Protein AF-A0A7S2R2W5-F1 (afdb_monomer_lite)

Secondary structure (DSSP, 8-state):
----------------TT-------------TTSSS--EEEEEES-HHHHHHHHHTTSSSS-THHHHHHHHHHHHHH-TT-----EEEEEEEESSSHHHHHHHHHHHHHHHHHHHHPPP-TTS-HHHHHHHHHHHHHHHHHHHHHHHHHGGG-----EEEEE-

InterPro domains:
  IPR001932 PPM-type phosphatase-like domain [PF00481] (62-161)
  IPR001932 PPM-type phosphatase-like domain [PS51746] (24-163)
  IPR036457 PPM-type phosphatase-like domain superfamily [G3DSA:3.60.40.10] (6-163)
  IPR036457 PPM-type phosphatase-like domain superfamily [SSF81606] (18-163)

pLDDT: mean 83.22, std 18.51, range [30.62, 98.44]

Sequence (163 aa):
TECAPLSSKGDNGNFNPGKKLFWEVGAISECGIRDSNEDSFLILNDLISVLLSCGENIDGNSSESHSKIVKEKINLLFPDVNTFGLFAIFDGHLGNQAARFAAEKLPYFITKALCSFDLDPLLSVGKMMEKIISNALIDLDKSFCRICVEDGRDWECGATVLV

Structure (mmCIF, N/CA/C/O backbone):
data_AF-A0A7S2R2W5-F1
#
_entry.id   AF-A0A7S2R2W5-F1
#
loop_
_atom_site.group_PDB
_atom_site.id
_atom_site.type_symbol
_atom_site.label_atom_id
_atom_site.label_alt_id
_atom_site.label_comp_id
_atom_site.label_asym_id
_atom_site.label_entity_id
_atom_site.label_seq_id
_atom_site.pdbx_PDB_ins_code
_atom_site.Cartn_x
_atom_site.Cartn_y
_atom_site.Cartn_z
_atom_site.occupancy
_atom_site.B_iso_or_equiv
_atom_site.auth_seq_id
_atom_site.auth_comp_id
_atom_site.auth_asym_id
_atom_site.auth_atom_id
_atom_site.pdbx_PDB_model_num
ATOM 1 N N . THR A 1 1 ? 0.357 -29.268 -16.496 1.00 36.44 1 THR A N 1
ATOM 2 C CA . THR A 1 1 ? 0.102 -30.264 -15.433 1.00 36.44 1 THR A CA 1
ATOM 3 C C . THR A 1 1 ? -1.255 -29.944 -14.845 1.00 36.44 1 THR A C 1
ATOM 5 O O . THR A 1 1 ? -1.511 -28.782 -14.575 1.00 36.44 1 THR A O 1
ATOM 8 N N . GLU A 1 2 ? -2.150 -30.928 -14.830 1.00 30.62 2 GLU A N 1
ATOM 9 C CA . GLU A 1 2 ? -3.611 -30.796 -14.711 1.00 30.62 2 GLU A CA 1
ATOM 10 C C . GLU A 1 2 ? -4.103 -30.146 -13.404 1.00 30.62 2 GLU A C 1
ATOM 12 O O . GLU A 1 2 ? -3.687 -30.533 -12.314 1.00 30.62 2 GLU A O 1
ATOM 17 N N . CYS A 1 3 ? -5.061 -29.217 -13.514 1.00 32.25 3 CYS A N 1
ATOM 18 C CA . CYS A 1 3 ? -5.934 -28.823 -12.409 1.00 32.25 3 CYS A CA 1
ATOM 19 C C . CYS A 1 3 ? -7.123 -29.790 -12.352 1.00 32.25 3 CYS A C 1
ATOM 21 O O . CYS A 1 3 ? -7.948 -29.822 -13.265 1.00 32.25 3 CYS A O 1
ATOM 23 N N . ALA A 1 4 ? -7.221 -30.571 -11.278 1.00 32.75 4 ALA A N 1
ATOM 24 C CA . ALA A 1 4 ? -8.407 -31.371 -10.994 1.00 32.75 4 ALA A CA 1
ATOM 25 C C . ALA A 1 4 ? -9.562 -30.465 -10.512 1.00 32.75 4 ALA A C 1
ATOM 27 O O . ALA A 1 4 ? -9.323 -29.568 -9.699 1.00 32.75 4 ALA A O 1
ATOM 28 N N . PRO A 1 5 ? -10.816 -30.689 -10.946 1.00 38.06 5 PRO A N 1
ATOM 29 C CA . PRO A 1 5 ? -11.956 -29.961 -10.411 1.00 38.06 5 PRO A CA 1
ATOM 30 C C . PRO A 1 5 ? -12.337 -30.533 -9.040 1.00 38.06 5 PRO A C 1
ATOM 32 O O . PRO A 1 5 ? -12.654 -31.718 -8.904 1.00 38.06 5 PRO A O 1
ATOM 35 N N . LEU A 1 6 ? -12.336 -29.684 -8.011 1.00 39.16 6 LEU A N 1
ATOM 36 C CA . LEU A 1 6 ? -12.959 -30.003 -6.730 1.00 39.16 6 LEU A CA 1
ATOM 37 C C . LEU A 1 6 ? -14.480 -30.053 -6.924 1.00 39.16 6 LEU A C 1
ATOM 39 O O . LEU A 1 6 ? -15.140 -29.049 -7.169 1.00 39.16 6 LEU A O 1
ATOM 43 N N . SER A 1 7 ? -15.014 -31.270 -6.835 1.00 35.94 7 SER A N 1
ATOM 44 C CA . SER A 1 7 ? -16.438 -31.603 -6.828 1.00 35.94 7 SER A CA 1
ATOM 45 C C . SER A 1 7 ? -17.204 -30.774 -5.787 1.00 35.94 7 SER A C 1
ATOM 47 O O . SER A 1 7 ? -17.097 -31.033 -4.586 1.00 35.94 7 SER A O 1
ATOM 49 N N . SER A 1 8 ? -18.060 -29.859 -6.240 1.00 44.34 8 SER A N 1
ATOM 50 C CA . SER A 1 8 ? -19.074 -29.200 -5.416 1.00 44.34 8 SER A CA 1
ATOM 51 C C . SER A 1 8 ? -20.215 -30.176 -5.100 1.00 44.34 8 SER A C 1
ATOM 53 O O . SER A 1 8 ? -21.193 -30.308 -5.834 1.00 44.34 8 SER A O 1
ATOM 55 N N . LYS A 1 9 ? -20.111 -30.884 -3.971 1.00 38.72 9 LYS A N 1
ATOM 56 C CA . LYS A 1 9 ? -21.302 -31.467 -3.343 1.00 38.72 9 LYS A CA 1
ATOM 57 C C . LYS A 1 9 ? -22.052 -30.339 -2.646 1.00 38.72 9 LYS A C 1
ATOM 59 O O . LYS A 1 9 ? -21.509 -29.710 -1.745 1.00 38.72 9 LYS A O 1
ATOM 64 N N . GLY A 1 10 ? -23.274 -30.084 -3.113 1.00 44.69 10 GLY A N 1
ATOM 65 C CA . GLY A 1 10 ? -24.180 -29.087 -2.559 1.00 44.69 10 GLY A CA 1
ATOM 66 C C . GLY A 1 10 ? -24.382 -29.303 -1.066 1.00 44.69 10 GLY A C 1
ATOM 67 O O . GLY A 1 10 ? -24.940 -30.317 -0.647 1.00 44.69 10 GLY A O 1
ATOM 68 N N . ASP A 1 11 ? -23.911 -28.340 -0.285 1.00 40.66 11 ASP A N 1
ATOM 69 C CA . ASP A 1 11 ? -24.175 -28.263 1.138 1.00 40.66 11 ASP A CA 1
ATOM 70 C C . ASP A 1 11 ? -25.402 -27.362 1.310 1.00 40.66 11 ASP A C 1
ATOM 72 O O . ASP A 1 11 ? -25.341 -26.146 1.113 1.00 40.66 11 ASP A O 1
ATOM 76 N N . ASN A 1 12 ? -26.546 -27.975 1.619 1.00 49.12 12 ASN A N 1
ATOM 77 C CA . ASN A 1 12 ? -27.743 -27.274 2.084 1.00 49.12 12 ASN A CA 1
ATOM 78 C C . ASN A 1 12 ? -27.451 -26.741 3.498 1.00 49.12 12 ASN A C 1
ATOM 80 O O . ASN A 1 12 ? -27.881 -27.301 4.506 1.00 49.12 12 ASN A O 1
ATOM 84 N N . GLY A 1 13 ? -26.620 -25.702 3.562 1.00 40.81 13 GLY A N 1
ATOM 85 C CA . GLY A 1 13 ? -25.988 -25.212 4.775 1.00 40.81 13 GLY A CA 1
ATOM 86 C C . GLY A 1 13 ? -26.825 -24.159 5.485 1.00 40.81 13 GLY A C 1
ATOM 87 O O . GLY A 1 13 ? -26.814 -22.987 5.121 1.00 40.81 13 GLY A O 1
ATOM 88 N N . ASN A 1 14 ? -27.496 -24.603 6.544 1.00 41.12 14 ASN A N 1
ATOM 89 C CA . ASN A 1 14 ? -27.959 -23.812 7.683 1.00 41.12 14 ASN A CA 1
ATOM 90 C C . ASN A 1 14 ? -27.007 -22.625 7.962 1.00 41.12 14 ASN A C 1
ATOM 92 O O . ASN A 1 14 ? -25.813 -22.834 8.204 1.00 41.12 14 ASN A O 1
ATOM 96 N N . PHE A 1 15 ? -27.516 -21.390 7.914 1.00 46.47 15 PHE A N 1
ATOM 97 C CA . PHE A 1 15 ? -26.718 -20.182 8.136 1.00 46.47 15 PHE A CA 1
ATOM 98 C C . PHE A 1 15 ? -26.206 -20.187 9.580 1.00 46.47 15 PHE A C 1
ATOM 100 O O . PHE A 1 15 ? -26.963 -19.973 10.523 1.00 46.47 15 PHE A O 1
ATOM 107 N N . ASN A 1 16 ? -24.926 -20.514 9.757 1.00 47.38 16 ASN A N 1
ATOM 108 C CA . ASN A 1 16 ? -24.297 -20.625 11.063 1.00 47.38 16 ASN A CA 1
ATOM 109 C C . ASN A 1 16 ? -23.635 -19.268 11.376 1.00 47.38 16 ASN A C 1
ATOM 111 O O . ASN A 1 16 ? -22.609 -18.960 10.763 1.00 47.38 16 ASN A O 1
ATOM 115 N N . PRO A 1 17 ? -24.179 -18.444 12.294 1.00 49.16 17 PRO A N 1
ATOM 116 C CA . PRO A 1 17 ? -23.700 -17.079 12.557 1.00 49.16 17 PRO A CA 1
ATOM 117 C C . PRO A 1 17 ? -22.283 -17.008 13.162 1.00 49.16 17 PRO A C 1
ATOM 119 O O . PRO A 1 17 ? -21.789 -15.923 13.444 1.00 49.16 17 PRO A O 1
ATOM 122 N N . GLY A 1 18 ? -21.613 -18.152 13.354 1.00 50.22 18 GLY A N 1
ATOM 123 C CA . GLY A 1 18 ? -20.225 -18.255 13.810 1.00 50.22 18 GLY A CA 1
ATOM 124 C C . GLY A 1 18 ? -19.180 -18.477 12.708 1.00 50.22 18 GLY A C 1
ATOM 125 O O . GLY A 1 18 ? -18.002 -18.629 13.029 1.00 50.22 18 GLY A O 1
ATOM 126 N N . LYS A 1 19 ? -19.555 -18.533 11.419 1.00 53.44 19 LYS A N 1
ATOM 127 C CA . LYS A 1 19 ? -18.557 -18.611 10.340 1.00 53.44 19 LYS A CA 1
ATOM 128 C C . LYS A 1 19 ? -17.916 -17.235 10.142 1.00 53.44 19 LYS A C 1
ATOM 130 O O . LYS A 1 19 ? -18.544 -16.325 9.611 1.00 53.44 19 LYS A O 1
ATOM 135 N N . LYS A 1 20 ? -16.658 -17.102 10.580 1.00 59.47 20 LYS A N 1
ATOM 136 C CA . LYS A 1 20 ? -15.775 -15.974 10.243 1.00 59.47 20 LYS A CA 1
ATOM 137 C C . LYS A 1 20 ? -15.829 -15.770 8.722 1.00 59.47 20 LYS A C 1
ATOM 139 O O . LYS A 1 20 ? -15.706 -16.744 7.984 1.00 59.47 20 LYS A O 1
ATOM 144 N N . LEU A 1 21 ? -16.057 -14.542 8.262 1.00 62.53 21 LEU A N 1
ATOM 145 C CA . LEU A 1 21 ? -15.928 -14.217 6.842 1.00 62.53 21 LEU A CA 1
ATOM 146 C C . LEU A 1 21 ? -14.467 -14.451 6.448 1.00 62.53 21 LEU A C 1
ATOM 148 O O . LEU A 1 21 ? -13.563 -13.894 7.069 1.00 62.53 21 LEU A O 1
ATOM 152 N N . PHE A 1 22 ? -14.247 -15.311 5.458 1.00 70.88 22 PHE A N 1
ATOM 153 C CA . PHE A 1 22 ? -12.933 -15.556 4.879 1.00 70.88 22 PHE A CA 1
ATOM 154 C C . PHE A 1 22 ? -12.949 -15.046 3.444 1.00 70.88 22 PHE A C 1
ATOM 156 O O . PHE A 1 22 ? -13.872 -15.343 2.686 1.00 70.88 22 PHE A O 1
ATOM 163 N N . TRP A 1 23 ? -11.940 -14.255 3.092 1.00 80.25 23 TRP A N 1
ATOM 164 C CA . TRP A 1 23 ? -11.730 -13.813 1.722 1.00 80.25 23 TRP A CA 1
ATOM 165 C C . TRP A 1 23 ? -11.123 -14.968 0.926 1.00 80.25 23 TRP A C 1
ATOM 167 O O . TRP A 1 23 ? -10.043 -15.455 1.262 1.00 80.25 23 TRP A O 1
ATOM 177 N N . GLU A 1 24 ? -11.813 -15.407 -0.120 1.00 86.56 24 GLU A N 1
ATOM 178 C CA . GLU A 1 24 ? -11.254 -16.312 -1.121 1.00 86.56 24 GLU A CA 1
ATOM 179 C C . GLU A 1 24 ? -10.772 -15.465 -2.294 1.00 86.56 24 GLU A C 1
ATOM 181 O O . GLU A 1 24 ? -11.575 -14.917 -3.049 1.00 86.56 24 GLU A O 1
ATOM 186 N N . VAL A 1 25 ? -9.454 -15.302 -2.407 1.00 88.19 25 VAL A N 1
ATOM 187 C CA . VAL A 1 25 ? -8.840 -14.434 -3.417 1.00 88.19 25 VAL A CA 1
ATOM 188 C C . VAL A 1 25 ? -7.845 -15.226 -4.247 1.00 88.19 25 VAL A C 1
ATOM 190 O O . VAL A 1 25 ? -7.035 -15.984 -3.715 1.00 88.19 25 VAL A O 1
ATOM 193 N N . GLY A 1 26 ? -7.906 -15.027 -5.561 1.00 90.81 26 GLY A N 1
ATOM 194 C CA . GLY A 1 26 ? -6.902 -15.474 -6.516 1.00 90.81 26 GLY A CA 1
ATOM 195 C C . GLY A 1 26 ? -6.389 -14.283 -7.316 1.00 90.81 26 GLY A C 1
ATOM 196 O O . GLY A 1 26 ? -7.148 -13.358 -7.602 1.00 90.81 26 GLY A O 1
ATOM 197 N N . ALA A 1 27 ? -5.112 -14.312 -7.681 1.00 93.06 27 ALA A N 1
ATOM 198 C CA . ALA A 1 27 ? -4.521 -13.346 -8.596 1.00 93.06 27 ALA A CA 1
ATOM 199 C C . ALA A 1 27 ? -3.670 -14.051 -9.643 1.00 93.06 27 ALA A C 1
ATOM 201 O O . ALA A 1 27 ? -3.064 -15.093 -9.387 1.00 93.06 27 ALA A O 1
ATOM 202 N N . ILE A 1 28 ? -3.635 -13.442 -10.820 1.00 95.69 28 ILE A N 1
ATOM 203 C CA . ILE A 1 28 ? -2.794 -13.823 -11.941 1.00 95.69 28 ILE A CA 1
ATOM 204 C C . ILE A 1 28 ? -2.183 -12.543 -12.507 1.00 95.69 28 ILE A C 1
ATOM 206 O O . ILE A 1 28 ? -2.873 -11.538 -12.654 1.00 95.69 28 ILE A O 1
ATOM 210 N N . SER A 1 29 ? -0.884 -12.576 -12.780 1.00 95.81 29 SER A N 1
ATOM 211 C CA . SER A 1 29 ? -0.160 -11.498 -13.451 1.00 95.81 29 SER A CA 1
ATOM 212 C C . SER A 1 29 ? 0.748 -12.146 -14.483 1.00 95.81 29 SER A C 1
ATOM 214 O O . SER A 1 29 ? 1.560 -13.014 -14.153 1.00 95.81 29 SER A O 1
ATOM 216 N N . GLU A 1 30 ? 0.561 -11.763 -15.740 1.00 95.69 30 GLU A N 1
ATOM 217 C CA . GLU A 1 30 ? 1.286 -12.307 -16.879 1.00 95.69 30 GLU A CA 1
ATOM 218 C C . GLU A 1 30 ? 1.878 -11.167 -17.702 1.00 95.69 30 GLU A C 1
ATOM 220 O O . GLU A 1 30 ? 1.242 -10.143 -17.921 1.00 95.69 30 GLU A O 1
ATOM 225 N N . CYS A 1 31 ? 3.080 -11.394 -18.228 1.00 95.88 31 CYS A N 1
ATOM 226 C CA . CYS A 1 31 ? 3.781 -10.456 -19.106 1.00 95.88 31 CYS A CA 1
ATOM 227 C C . CYS A 1 31 ? 3.043 -10.212 -20.442 1.00 95.88 31 CYS A C 1
ATOM 229 O O . CYS A 1 31 ? 3.243 -9.199 -21.117 1.00 95.88 31 CYS A O 1
ATOM 231 N N . GLY A 1 32 ? 2.200 -11.163 -20.861 1.00 95.69 32 GLY A N 1
ATOM 232 C CA . GLY A 1 32 ? 1.505 -11.116 -22.143 1.00 95.69 32 GLY A CA 1
ATOM 233 C C . GLY A 1 32 ? 2.479 -11.008 -23.320 1.00 95.69 32 GLY A C 1
ATOM 234 O O . GLY A 1 32 ? 3.378 -11.831 -23.469 1.00 95.69 32 GLY A O 1
ATOM 235 N N . ILE A 1 33 ? 2.282 -9.991 -24.165 1.00 96.56 33 ILE A N 1
ATOM 236 C CA . ILE A 1 33 ? 3.100 -9.729 -25.365 1.00 96.56 33 ILE A CA 1
ATOM 237 C C . ILE A 1 33 ? 4.336 -8.850 -25.100 1.00 96.56 33 ILE A C 1
ATOM 239 O O . ILE A 1 33 ? 5.026 -8.490 -26.051 1.00 96.56 33 ILE A O 1
ATOM 243 N N . ARG A 1 34 ? 4.562 -8.415 -23.854 1.00 96.06 34 ARG A N 1
ATOM 244 C CA . ARG A 1 34 ? 5.688 -7.543 -23.487 1.00 96.06 34 ARG A CA 1
ATOM 245 C C . ARG A 1 34 ? 6.959 -8.359 -23.253 1.00 96.06 34 ARG A C 1
ATOM 247 O O . ARG A 1 34 ? 6.893 -9.562 -23.013 1.00 96.06 34 ARG A O 1
ATOM 254 N N . ASP A 1 35 ? 8.098 -7.674 -23.275 1.00 95.56 35 ASP A N 1
ATOM 255 C CA . ASP A 1 35 ? 9.409 -8.278 -23.001 1.00 95.56 35 ASP A CA 1
ATOM 256 C C . ASP A 1 35 ? 9.693 -8.432 -21.493 1.00 95.56 35 ASP A C 1
ATOM 258 O O . ASP A 1 35 ? 10.528 -9.245 -21.093 1.00 95.56 35 ASP A O 1
ATOM 262 N N . SER A 1 36 ? 8.994 -7.670 -20.645 1.00 95.88 36 SER A N 1
ATOM 263 C CA . SER A 1 36 ? 9.110 -7.685 -19.184 1.00 95.88 36 SER A CA 1
ATOM 264 C C . SER A 1 36 ? 7.746 -7.503 -18.516 1.00 95.88 36 SER A C 1
ATOM 266 O O . SER A 1 36 ? 6.897 -6.757 -19.004 1.00 95.88 36 SER A O 1
ATOM 268 N N . ASN A 1 37 ? 7.544 -8.185 -17.382 1.00 96.94 37 ASN A N 1
ATOM 269 C CA . ASN A 1 37 ? 6.390 -7.950 -16.520 1.00 96.94 37 ASN A CA 1
ATOM 270 C C . ASN A 1 37 ? 6.742 -6.852 -15.509 1.00 96.94 37 ASN A C 1
ATOM 272 O O . ASN A 1 37 ? 7.601 -7.056 -14.640 1.00 96.94 37 ASN A O 1
ATOM 276 N N . GLU A 1 38 ? 6.106 -5.693 -15.663 1.00 97.94 38 GLU A N 1
ATOM 277 C CA . GLU A 1 38 ? 6.285 -4.528 -14.791 1.00 97.94 38 GLU A CA 1
ATOM 278 C C . GLU A 1 38 ? 5.186 -4.404 -13.731 1.00 97.94 38 GLU A C 1
ATOM 280 O O . GLU A 1 38 ? 5.314 -3.598 -12.808 1.00 97.94 38 GLU A O 1
ATOM 285 N N . ASP A 1 39 ? 4.174 -5.271 -13.797 1.00 98.00 39 ASP A N 1
ATOM 286 C CA . ASP A 1 39 ? 3.087 -5.310 -12.833 1.00 98.00 39 ASP A CA 1
ATOM 287 C C . ASP A 1 39 ? 3.544 -5.907 -11.500 1.00 98.00 39 ASP A C 1
ATOM 289 O O . ASP A 1 39 ? 4.441 -6.752 -11.398 1.00 98.00 39 ASP A O 1
ATOM 293 N N . SER A 1 40 ? 2.880 -5.497 -10.430 1.00 98.12 40 SER A N 1
ATOM 294 C CA . SER A 1 40 ? 2.951 -6.150 -9.126 1.00 98.12 40 SER A CA 1
ATOM 295 C C . SER A 1 40 ? 1.585 -6.108 -8.456 1.00 98.12 40 SER A C 1
ATOM 297 O O . SER A 1 40 ? 0.711 -5.327 -8.822 1.00 98.12 40 SER A O 1
ATOM 299 N N . PHE A 1 41 ? 1.377 -6.958 -7.457 1.00 97.62 41 PHE A N 1
ATOM 300 C CA . PHE A 1 41 ? 0.141 -6.962 -6.685 1.00 97.62 41 PHE A CA 1
ATOM 301 C C . PHE A 1 41 ? 0.419 -7.266 -5.216 1.00 97.62 41 PHE A C 1
ATOM 303 O O . PHE A 1 41 ? 1.427 -7.881 -4.867 1.00 97.62 41 PHE A O 1
ATOM 310 N N . LEU A 1 42 ? -0.502 -6.844 -4.356 1.00 96.88 42 LEU A N 1
ATOM 311 C CA . LEU A 1 42 ? -0.508 -7.110 -2.925 1.00 96.88 42 LEU A CA 1
ATOM 312 C C . LEU A 1 42 ? -1.841 -7.756 -2.550 1.00 96.88 42 LEU A C 1
ATOM 314 O O . LEU A 1 42 ? -2.898 -7.244 -2.906 1.00 96.88 42 LEU A O 1
ATOM 318 N N . ILE A 1 43 ? -1.785 -8.866 -1.816 1.00 95.25 43 ILE A N 1
ATOM 319 C CA . ILE A 1 43 ? -2.953 -9.550 -1.251 1.00 95.25 43 ILE A CA 1
ATOM 320 C C . ILE A 1 43 ? -2.653 -9.827 0.215 1.00 95.25 43 ILE A C 1
ATOM 322 O O . ILE A 1 43 ? -1.807 -10.662 0.531 1.00 95.25 43 ILE A O 1
ATOM 326 N N . LEU A 1 44 ? -3.366 -9.152 1.110 1.00 92.25 44 LEU A N 1
ATOM 327 C CA . LEU A 1 44 ? -3.321 -9.398 2.545 1.00 92.25 44 LEU A CA 1
ATOM 328 C C . LEU A 1 44 ? -4.720 -9.757 3.026 1.00 92.25 44 LEU A C 1
ATOM 330 O O . LEU A 1 44 ? -5.607 -8.913 3.046 1.00 92.25 44 LEU A O 1
ATOM 334 N N . ASN A 1 45 ? -4.907 -11.002 3.457 1.00 89.19 45 ASN A N 1
ATOM 335 C CA . ASN A 1 45 ? -6.192 -11.470 3.989 1.00 89.19 45 ASN A CA 1
ATOM 336 C C . ASN A 1 45 ? -6.445 -11.011 5.434 1.00 89.19 45 ASN A C 1
ATOM 338 O O . ASN A 1 45 ? -7.581 -11.053 5.904 1.00 89.19 45 ASN A O 1
ATOM 342 N N . ASP A 1 46 ? -5.383 -10.604 6.134 1.00 89.06 46 ASP A N 1
ATOM 343 C CA . ASP A 1 46 ? -5.437 -10.081 7.495 1.00 89.06 46 ASP A CA 1
ATOM 344 C C . ASP A 1 46 ? -4.453 -8.917 7.657 1.00 89.06 46 ASP A C 1
ATOM 346 O O . ASP A 1 46 ? -3.341 -9.049 8.174 1.00 89.06 46 ASP A O 1
ATOM 350 N N . LEU A 1 47 ? -4.882 -7.752 7.176 1.00 87.81 47 LEU A N 1
ATOM 351 C CA . LEU A 1 47 ? -4.163 -6.496 7.310 1.00 87.81 47 LEU A CA 1
ATOM 352 C C . LEU A 1 47 ? -3.927 -6.153 8.786 1.00 87.81 47 LEU A C 1
ATOM 354 O O . LEU A 1 47 ? -2.857 -5.655 9.099 1.00 87.81 47 LEU A O 1
ATOM 358 N N . ILE A 1 48 ? -4.856 -6.447 9.706 1.00 87.56 48 ILE A N 1
ATOM 359 C CA . ILE A 1 48 ? -4.692 -6.095 11.130 1.00 87.56 48 ILE A CA 1
ATOM 360 C C . ILE A 1 48 ? -3.451 -6.779 11.702 1.00 87.56 48 ILE A C 1
ATOM 362 O O . ILE A 1 48 ? -2.600 -6.108 12.286 1.00 87.56 48 ILE A O 1
ATOM 366 N N . SER A 1 49 ? -3.313 -8.090 11.488 1.00 87.69 49 SER A N 1
ATOM 367 C CA . SER A 1 49 ? -2.133 -8.842 11.930 1.00 87.69 49 SER A CA 1
ATOM 368 C C . SER A 1 49 ? -0.837 -8.276 11.339 1.00 87.69 49 SER A C 1
ATOM 370 O O . SER A 1 49 ? 0.155 -8.122 12.054 1.00 87.69 49 SER A O 1
ATOM 372 N N . VAL A 1 50 ? -0.855 -7.889 10.057 1.00 86.38 50 VAL A N 1
ATOM 373 C CA . VAL A 1 50 ? 0.302 -7.264 9.398 1.00 86.38 50 VAL A CA 1
ATOM 374 C C . VAL A 1 50 ? 0.623 -5.906 10.018 1.00 86.38 50 VAL A C 1
ATOM 376 O O . VAL A 1 50 ? 1.771 -5.680 10.394 1.00 86.38 50 VAL A O 1
ATOM 379 N N . LEU A 1 51 ? -0.366 -5.027 10.206 1.00 86.12 51 LEU A N 1
ATOM 380 C CA . LEU A 1 51 ? -0.159 -3.695 10.780 1.00 86.12 51 LEU A CA 1
ATOM 381 C C . LEU A 1 51 ? 0.419 -3.772 12.199 1.00 86.12 51 LEU A C 1
ATOM 383 O O . LEU A 1 51 ? 1.321 -2.998 12.525 1.00 86.12 51 LEU A O 1
ATOM 387 N N . LEU A 1 52 ? -0.059 -4.722 13.012 1.00 84.75 52 LEU A N 1
ATOM 388 C CA . LEU A 1 52 ? 0.472 -4.980 14.352 1.00 84.75 52 LEU A CA 1
ATOM 389 C C . LEU A 1 52 ? 1.944 -5.415 14.294 1.00 84.75 52 LEU A C 1
ATOM 391 O O . LEU A 1 52 ? 2.753 -4.862 15.033 1.00 84.75 52 LEU A O 1
ATOM 395 N N . SER A 1 53 ? 2.308 -6.318 13.375 1.00 82.94 53 SER A N 1
ATOM 396 C CA . SER A 1 53 ? 3.699 -6.776 13.198 1.00 82.94 53 SER A CA 1
ATOM 397 C C . SER A 1 53 ? 4.638 -5.699 12.631 1.00 82.94 53 SER A C 1
ATOM 399 O O . SER A 1 53 ? 5.808 -5.614 13.004 1.00 82.94 53 SER A O 1
ATOM 401 N N . CYS A 1 54 ? 4.136 -4.828 11.750 1.00 75.88 54 CYS A N 1
ATOM 402 C CA . CYS A 1 54 ? 4.908 -3.711 11.215 1.00 75.88 54 CYS A CA 1
ATOM 403 C C . CYS A 1 54 ? 5.196 -2.666 12.297 1.00 75.88 54 CYS A C 1
ATOM 405 O O . CYS A 1 54 ? 6.295 -2.116 12.314 1.00 75.88 54 CYS A O 1
ATOM 407 N N . GLY A 1 55 ? 4.246 -2.425 13.211 1.00 61.94 55 GLY A N 1
ATOM 408 C CA . GLY A 1 55 ? 4.378 -1.468 14.314 1.00 61.94 55 GLY A CA 1
ATOM 409 C C . GLY A 1 55 ? 5.564 -1.751 15.243 1.00 61.94 55 GLY A C 1
ATOM 410 O O . GLY A 1 55 ? 6.171 -0.819 15.763 1.00 61.94 55 GLY A O 1
ATOM 411 N N . GLU A 1 56 ? 5.949 -3.018 15.393 1.00 61.03 56 GLU A N 1
ATOM 412 C CA . GLU A 1 56 ? 7.075 -3.443 16.237 1.00 61.03 56 GLU A CA 1
ATOM 413 C C . GLU A 1 56 ? 8.443 -2.984 15.697 1.00 61.03 56 GLU A C 1
ATOM 415 O O . GLU A 1 56 ? 9.403 -2.869 16.458 1.00 61.03 56 GLU A O 1
ATOM 420 N N . ASN A 1 57 ? 8.525 -2.677 14.396 1.00 56.81 57 ASN A N 1
ATOM 421 C CA . ASN A 1 57 ? 9.773 -2.414 13.674 1.00 56.81 57 ASN A CA 1
ATOM 422 C C . ASN A 1 57 ? 9.971 -0.943 13.266 1.00 56.81 57 ASN A C 1
ATOM 424 O O . ASN A 1 57 ? 10.945 -0.637 12.580 1.00 56.81 57 ASN A O 1
ATOM 428 N N . ILE A 1 58 ? 9.061 -0.031 13.639 1.00 61.44 58 ILE A N 1
ATOM 429 C CA . ILE A 1 58 ? 9.062 1.336 13.088 1.00 61.44 58 ILE A CA 1
ATOM 430 C C . ILE A 1 58 ? 10.203 2.203 13.641 1.00 61.44 58 ILE A C 1
ATOM 432 O O . ILE A 1 58 ? 10.743 2.972 12.858 1.00 61.44 58 ILE A O 1
ATOM 436 N N . ASP A 1 59 ? 10.633 2.052 14.906 1.00 53.84 59 ASP A N 1
ATOM 437 C CA . ASP A 1 59 ? 11.549 3.039 15.524 1.00 53.84 59 ASP A CA 1
ATOM 438 C C . ASP A 1 59 ? 12.530 2.528 16.601 1.00 53.84 59 ASP A C 1
ATOM 440 O O . ASP A 1 59 ? 13.033 3.331 17.380 1.00 53.84 59 ASP A O 1
ATOM 444 N N . GLY A 1 60 ? 12.830 1.227 16.718 1.00 53.97 60 GLY A N 1
ATOM 445 C CA . GLY A 1 60 ? 13.868 0.709 17.647 1.00 53.97 60 GLY A CA 1
ATOM 446 C C . GLY A 1 60 ? 13.679 1.001 19.156 1.00 53.97 60 GLY A C 1
ATOM 447 O O . GLY A 1 60 ? 14.399 0.450 19.985 1.00 53.97 60 GLY A O 1
ATOM 448 N N . ASN A 1 61 ? 12.696 1.823 19.524 1.00 49.28 61 ASN A N 1
ATOM 449 C CA . ASN A 1 61 ? 12.266 2.176 20.866 1.00 49.28 61 ASN A CA 1
ATOM 450 C C . ASN A 1 61 ? 10.968 1.424 21.175 1.00 49.28 61 ASN A C 1
ATOM 452 O O . ASN A 1 61 ? 10.038 1.424 20.372 1.00 49.28 61 ASN A O 1
ATOM 456 N N . SER A 1 62 ? 10.958 0.762 22.336 1.00 52.81 62 SER A N 1
ATOM 457 C CA . SER A 1 62 ? 9.930 -0.140 22.887 1.00 52.81 62 SER A CA 1
ATOM 458 C C . SER A 1 62 ? 8.742 -0.467 21.958 1.00 52.81 62 SER A C 1
ATOM 460 O O . SER A 1 62 ? 7.706 0.204 21.983 1.00 52.81 62 SER A O 1
ATOM 462 N N . SER A 1 63 ? 8.900 -1.556 21.200 1.00 56.06 63 SER A N 1
ATOM 463 C CA . SER A 1 63 ? 7.916 -2.232 20.330 1.00 56.06 63 SER A CA 1
ATOM 464 C C . SER A 1 63 ? 6.476 -2.311 20.892 1.00 56.06 63 SER A C 1
ATOM 466 O O . SER A 1 63 ? 5.498 -2.198 20.153 1.00 56.06 63 SER A O 1
ATOM 468 N N . GLU A 1 64 ? 6.319 -2.381 22.215 1.00 57.62 64 GLU A N 1
ATOM 469 C CA . GLU A 1 64 ? 5.024 -2.515 22.893 1.00 57.62 64 GLU A CA 1
ATOM 470 C C . GLU A 1 64 ? 4.109 -1.274 22.772 1.00 57.62 64 GLU A C 1
ATOM 472 O O . GLU A 1 64 ? 2.885 -1.386 22.874 1.00 57.62 64 GLU A O 1
ATOM 477 N N . SER A 1 65 ? 4.670 -0.089 22.495 1.00 70.56 65 SER A N 1
ATOM 478 C CA . SER A 1 65 ? 3.894 1.159 22.386 1.00 70.56 65 SER A CA 1
ATOM 479 C C . SER A 1 65 ? 3.096 1.251 21.076 1.00 70.56 65 SER A C 1
ATOM 481 O O . SER A 1 65 ? 1.911 1.587 21.081 1.00 70.56 65 SER A O 1
ATOM 483 N N . HIS A 1 66 ? 3.705 0.891 19.941 1.00 73.44 66 HIS A N 1
ATOM 484 C CA . HIS A 1 66 ? 3.089 1.067 18.620 1.00 73.44 66 HIS A CA 1
ATOM 485 C C . HIS A 1 66 ? 1.971 0.063 18.339 1.00 73.44 66 HIS A C 1
ATOM 487 O O . HIS A 1 66 ? 0.906 0.454 17.863 1.00 73.44 66 HIS A O 1
ATOM 493 N N . SER A 1 67 ? 2.169 -1.212 18.683 1.00 79.12 67 SER A N 1
ATOM 494 C CA . SER A 1 67 ? 1.136 -2.247 18.528 1.00 79.12 67 SER A CA 1
ATOM 495 C C . SER A 1 67 ? -0.139 -1.894 19.310 1.00 79.12 67 SER A C 1
ATOM 497 O O . SER A 1 67 ? -1.258 -2.039 18.809 1.00 79.12 67 SER A O 1
ATOM 499 N N . LYS A 1 68 ? 0.016 -1.313 20.509 1.00 83.12 68 LYS A N 1
ATOM 500 C CA . LYS A 1 68 ? -1.105 -0.823 21.319 1.00 83.12 68 LYS A CA 1
ATOM 501 C C . LYS A 1 68 ? -1.851 0.331 20.642 1.00 83.12 68 LYS A C 1
ATOM 503 O O . LYS A 1 68 ? -3.077 0.282 20.581 1.00 83.12 68 LYS A O 1
ATOM 508 N N . ILE A 1 69 ? -1.129 1.314 20.096 1.00 85.88 69 ILE A N 1
ATOM 509 C CA . ILE A 1 69 ? -1.719 2.454 19.370 1.00 85.88 69 I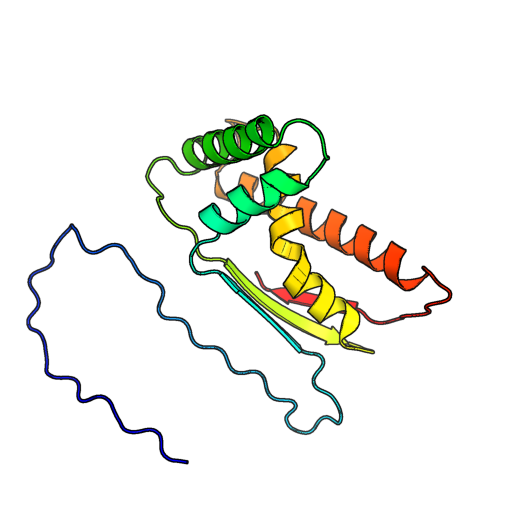LE A CA 1
ATOM 510 C C . ILE A 1 69 ? -2.500 1.972 18.144 1.00 85.88 69 ILE A C 1
ATOM 512 O O . ILE A 1 69 ? -3.641 2.382 17.941 1.00 85.88 69 ILE A O 1
ATOM 516 N N . VAL A 1 70 ? -1.910 1.081 17.341 1.00 86.25 70 VAL A N 1
ATOM 517 C CA . VAL A 1 70 ? -2.564 0.505 16.155 1.00 86.25 70 VAL A CA 1
ATOM 518 C C . VAL A 1 70 ? -3.865 -0.185 16.553 1.00 86.25 70 VAL A C 1
ATOM 520 O O . VAL A 1 70 ? -4.913 0.094 15.973 1.00 86.25 70 VAL A O 1
ATOM 523 N N . LYS A 1 71 ? -3.823 -1.038 17.583 1.00 87.12 71 LYS A N 1
ATOM 524 C CA . LYS A 1 71 ? -5.002 -1.761 18.067 1.00 87.12 71 LYS A CA 1
ATOM 525 C C . LYS A 1 71 ? -6.095 -0.820 18.572 1.00 87.12 71 LYS A C 1
ATOM 527 O O . LYS A 1 71 ? -7.264 -1.022 18.257 1.00 87.12 71 LYS A O 1
ATOM 532 N N . GLU A 1 72 ? -5.729 0.207 19.333 1.00 89.00 72 GLU A N 1
ATOM 533 C CA . GLU A 1 72 ? -6.672 1.203 19.843 1.00 89.00 72 GLU A CA 1
ATOM 534 C C . GLU A 1 72 ? -7.347 1.971 18.702 1.00 89.00 72 GLU A C 1
ATOM 536 O O . GLU A 1 72 ? -8.574 2.041 18.655 1.00 89.00 72 GLU A O 1
ATOM 541 N N . LYS A 1 73 ? -6.575 2.465 17.728 1.00 89.00 73 LYS A N 1
ATOM 542 C CA . LYS A 1 73 ? -7.126 3.204 16.585 1.00 89.00 73 LYS A CA 1
ATOM 543 C C . LYS A 1 73 ? -8.002 2.338 15.687 1.00 89.00 73 LYS A C 1
ATOM 545 O O . LYS A 1 73 ? -9.051 2.806 15.253 1.00 89.00 73 LYS A O 1
ATOM 550 N N . ILE A 1 74 ? -7.617 1.086 15.433 1.00 88.44 74 ILE A N 1
ATOM 551 C CA . ILE A 1 74 ? -8.448 0.150 14.662 1.00 88.44 74 ILE A CA 1
ATOM 552 C C . ILE A 1 74 ? -9.773 -0.099 15.383 1.00 88.44 74 ILE A C 1
ATOM 554 O O . ILE A 1 74 ? -10.818 0.012 14.753 1.00 88.44 74 ILE A O 1
ATOM 558 N N . ASN A 1 75 ? -9.751 -0.350 16.695 1.00 89.06 75 ASN A N 1
ATOM 559 C CA . ASN A 1 75 ? -10.975 -0.553 17.473 1.00 89.06 75 ASN A CA 1
ATOM 560 C C . ASN A 1 75 ? -11.869 0.698 17.503 1.00 89.06 75 ASN A C 1
ATOM 562 O O . ASN A 1 75 ? -13.088 0.574 17.545 1.00 89.06 75 ASN A O 1
ATOM 566 N N . LEU A 1 76 ? -11.286 1.901 17.482 1.00 88.12 76 LEU A N 1
ATOM 567 C CA . LEU A 1 76 ? -12.046 3.153 17.419 1.00 88.12 76 LEU A CA 1
ATOM 568 C C . LEU A 1 76 ? -12.681 3.380 16.043 1.00 88.12 76 LEU A C 1
ATOM 570 O O . LEU A 1 76 ? -13.833 3.800 15.962 1.00 88.12 76 LEU A O 1
ATOM 574 N N . LEU A 1 77 ? -11.943 3.109 14.965 1.00 86.62 77 LEU A N 1
ATOM 575 C CA . LEU A 1 77 ? -12.442 3.259 13.597 1.00 86.62 77 LEU A CA 1
ATOM 576 C C . LEU A 1 77 ? -13.448 2.159 13.228 1.00 86.62 77 LEU A C 1
ATOM 578 O O . LEU A 1 77 ? -14.382 2.406 12.465 1.00 86.62 77 LEU A O 1
ATOM 582 N N . PHE A 1 78 ? -13.249 0.953 13.763 1.00 87.00 78 PHE A N 1
ATOM 583 C CA . PHE A 1 78 ? -13.932 -0.268 13.351 1.00 87.00 78 PHE A CA 1
ATOM 584 C C . PHE A 1 78 ? -14.184 -1.225 14.533 1.00 87.00 78 PHE A C 1
ATOM 586 O O . PHE A 1 78 ? -13.597 -2.307 14.595 1.00 87.00 78 PHE A O 1
ATOM 593 N N . PRO A 1 79 ? -15.076 -0.866 15.471 1.00 84.50 79 PRO A N 1
ATOM 594 C CA . PRO A 1 79 ? -15.257 -1.594 16.732 1.00 84.50 79 PRO A CA 1
ATOM 595 C C . PRO A 1 79 ? -15.694 -3.057 16.568 1.00 84.50 79 PRO A C 1
ATOM 597 O O . PRO A 1 79 ? -15.348 -3.892 17.400 1.00 84.50 79 PRO A O 1
ATOM 600 N N . ASP A 1 80 ? -16.404 -3.376 15.485 1.00 84.62 80 ASP A N 1
ATOM 601 C CA . ASP A 1 80 ? -16.945 -4.717 15.227 1.00 84.62 80 ASP A CA 1
ATOM 602 C C . ASP A 1 80 ? -16.167 -5.489 14.146 1.00 84.62 80 ASP A C 1
ATOM 604 O O . ASP A 1 80 ? -16.578 -6.578 13.730 1.00 84.62 80 ASP A O 1
ATOM 608 N N . VAL A 1 81 ? -15.045 -4.943 13.658 1.00 81.81 81 VAL A N 1
ATOM 609 C CA . VAL A 1 81 ? -14.264 -5.574 12.588 1.00 81.81 81 VAL A CA 1
ATOM 610 C C . VAL A 1 81 ? -13.057 -6.303 13.156 1.00 81.81 81 VAL A C 1
ATOM 612 O O . VAL A 1 81 ? -12.109 -5.711 13.656 1.00 81.81 81 VAL A O 1
ATOM 615 N N . ASN A 1 82 ? -13.074 -7.625 13.000 1.00 79.00 82 ASN A N 1
ATOM 616 C CA . ASN A 1 82 ? -12.008 -8.497 13.490 1.00 79.00 82 ASN A CA 1
ATOM 617 C C . ASN A 1 82 ? -10.916 -8.789 12.449 1.00 79.00 82 ASN A C 1
ATOM 619 O O . ASN A 1 82 ? -9.893 -9.366 12.807 1.00 79.00 82 ASN A O 1
ATOM 623 N N . THR A 1 83 ? -11.143 -8.468 11.170 1.00 83.19 83 THR A N 1
ATOM 624 C CA . THR A 1 83 ? -10.202 -8.727 10.065 1.00 83.19 83 THR A CA 1
ATOM 625 C C . THR A 1 83 ? -10.394 -7.698 8.951 1.00 83.19 83 THR A C 1
ATOM 627 O O . THR A 1 83 ? -11.535 -7.447 8.562 1.00 83.19 83 THR A O 1
ATOM 630 N N . PHE A 1 84 ? -9.306 -7.200 8.365 1.00 86.19 84 PHE A N 1
ATOM 631 C CA . PHE A 1 84 ? -9.335 -6.398 7.137 1.00 86.19 84 PHE A CA 1
ATOM 632 C C . PHE A 1 84 ? -8.584 -7.109 6.020 1.00 86.19 84 PHE A C 1
ATOM 634 O O . PHE A 1 84 ? -7.488 -7.611 6.249 1.00 86.19 84 PHE A O 1
ATOM 641 N N . GLY A 1 85 ? -9.162 -7.123 4.822 1.00 89.56 85 GLY A N 1
ATOM 642 C CA . GLY A 1 85 ? -8.430 -7.451 3.605 1.00 89.56 85 GLY A CA 1
ATOM 643 C C . GLY A 1 85 ? -7.795 -6.190 3.016 1.00 89.56 85 GLY A C 1
ATOM 644 O O . GLY A 1 85 ? -8.406 -5.124 3.077 1.00 89.56 85 GLY A O 1
ATOM 645 N N . LEU A 1 86 ? -6.598 -6.303 2.445 1.00 92.19 86 LEU A N 1
ATOM 646 C CA . LEU A 1 86 ? -6.007 -5.281 1.580 1.00 92.19 86 LEU A CA 1
ATOM 647 C C . LEU A 1 86 ? -5.608 -5.935 0.264 1.00 92.19 86 LEU A C 1
ATOM 649 O O . LEU A 1 86 ? -4.832 -6.892 0.260 1.00 92.19 86 LEU A O 1
ATOM 653 N N . PHE A 1 87 ? -6.116 -5.396 -0.835 1.00 95.50 87 PHE A N 1
ATOM 654 C CA . PHE A 1 87 ? -5.781 -5.841 -2.178 1.00 95.50 87 PHE A CA 1
ATOM 655 C C . PHE A 1 87 ? -5.306 -4.625 -2.948 1.00 95.50 87 PHE A C 1
ATOM 657 O O . PHE A 1 87 ? -5.953 -3.589 -2.890 1.00 95.50 87 PHE A O 1
ATOM 664 N N . ALA A 1 88 ? -4.173 -4.731 -3.627 1.00 97.31 88 ALA A N 1
ATOM 665 C CA . ALA A 1 88 ? -3.703 -3.648 -4.470 1.00 97.31 88 ALA A CA 1
ATOM 666 C C . ALA A 1 88 ? -3.051 -4.185 -5.738 1.00 97.31 88 ALA A C 1
ATOM 668 O O . ALA A 1 88 ? -2.420 -5.244 -5.721 1.00 97.31 88 ALA A O 1
ATOM 669 N N . ILE A 1 89 ? -3.203 -3.439 -6.826 1.00 98.19 89 ILE A N 1
ATOM 670 C CA . ILE A 1 89 ? -2.582 -3.711 -8.121 1.00 98.19 89 ILE A CA 1
ATOM 671 C C . ILE A 1 89 ? -1.720 -2.508 -8.477 1.00 98.19 89 ILE A C 1
ATOM 673 O O . ILE A 1 89 ? -2.165 -1.367 -8.348 1.00 98.19 89 ILE A O 1
ATOM 677 N N . PHE A 1 90 ? -0.499 -2.782 -8.919 1.00 98.44 90 PHE A N 1
ATOM 678 C CA . PHE A 1 90 ? 0.489 -1.788 -9.297 1.00 98.44 90 PHE A CA 1
ATOM 679 C C . PHE A 1 90 ? 0.899 -2.026 -10.749 1.00 98.44 90 PHE A C 1
ATOM 681 O O . PHE A 1 90 ? 1.416 -3.096 -11.058 1.00 98.44 90 PHE A O 1
ATOM 688 N N . ASP A 1 91 ? 0.674 -1.040 -11.613 1.00 98.31 91 ASP A N 1
ATOM 689 C CA . ASP A 1 91 ? 1.075 -1.068 -13.029 1.00 98.31 91 ASP A CA 1
ATOM 690 C C . ASP A 1 91 ? 2.340 -0.216 -13.177 1.00 98.31 91 ASP A C 1
ATOM 692 O O . ASP A 1 91 ? 2.284 1.020 -13.101 1.00 98.31 91 ASP A O 1
ATOM 696 N N . GLY A 1 92 ? 3.486 -0.895 -13.248 1.00 98.06 92 GLY A N 1
ATOM 697 C CA . GLY A 1 92 ? 4.802 -0.280 -13.385 1.00 98.06 92 GLY A CA 1
ATOM 698 C C . GLY A 1 92 ? 5.057 0.224 -14.804 1.00 98.06 92 GLY A C 1
ATOM 699 O O . GLY A 1 92 ? 4.581 -0.347 -15.778 1.00 98.06 92 GLY A O 1
ATOM 700 N N . HIS A 1 93 ? 5.827 1.301 -14.926 1.00 96.62 93 HIS A N 1
ATOM 701 C CA . HIS A 1 93 ? 6.263 1.826 -16.215 1.00 96.62 93 HIS A CA 1
ATOM 702 C C . HIS A 1 93 ? 7.714 2.297 -16.161 1.00 96.62 93 HIS A C 1
ATOM 704 O O . HIS A 1 93 ? 8.143 2.928 -15.192 1.00 96.62 93 HIS A O 1
ATOM 710 N N . LEU A 1 94 ? 8.441 2.029 -17.253 1.00 95.81 94 LEU A N 1
ATOM 711 C CA . LEU A 1 94 ? 9.885 2.263 -17.395 1.00 95.81 94 LEU A CA 1
ATOM 712 C C . LEU A 1 94 ? 10.719 1.438 -16.397 1.00 95.81 94 LEU A C 1
ATOM 714 O O . LEU A 1 94 ? 11.828 1.828 -16.035 1.00 95.81 94 LEU A O 1
ATOM 718 N N . GLY A 1 95 ? 10.187 0.291 -15.964 1.00 95.38 95 GLY A N 1
ATOM 719 C CA . GLY A 1 95 ? 10.786 -0.590 -14.966 1.00 95.38 95 GLY A CA 1
ATOM 720 C C . GLY A 1 95 ? 9.791 -1.025 -13.886 1.00 95.38 95 GLY A C 1
ATOM 721 O O . GLY A 1 95 ? 8.780 -0.378 -13.631 1.00 95.38 95 GLY A O 1
ATOM 722 N N . ASN A 1 96 ? 10.091 -2.138 -13.212 1.00 96.81 96 ASN A N 1
ATOM 723 C CA . ASN A 1 96 ? 9.214 -2.735 -12.198 1.00 96.81 96 ASN A CA 1
ATOM 724 C C . ASN A 1 96 ? 9.561 -2.347 -10.752 1.00 96.81 96 ASN A C 1
ATOM 726 O O . ASN A 1 96 ? 8.911 -2.796 -9.810 1.00 96.81 96 ASN A O 1
ATOM 730 N N . GLN A 1 97 ? 10.603 -1.542 -10.549 1.00 96.75 97 GLN A N 1
ATOM 731 C CA . GLN A 1 97 ? 11.151 -1.241 -9.230 1.00 96.75 97 GLN A CA 1
ATOM 732 C C . GLN A 1 97 ? 10.135 -0.477 -8.377 1.00 96.75 97 GLN A C 1
ATOM 734 O O . GLN A 1 97 ? 9.975 -0.808 -7.204 1.00 96.75 97 GLN A O 1
ATOM 739 N N . ALA A 1 98 ? 9.414 0.481 -8.969 1.00 97.31 98 ALA A N 1
ATOM 740 C CA . ALA A 1 98 ? 8.366 1.246 -8.294 1.00 97.31 98 ALA A CA 1
ATOM 741 C C . ALA A 1 98 ? 7.199 0.351 -7.857 1.00 97.31 98 ALA A C 1
ATOM 743 O O . ALA A 1 98 ? 6.833 0.340 -6.683 1.00 97.31 98 ALA A O 1
ATOM 744 N N . ALA A 1 99 ? 6.665 -0.455 -8.781 1.00 98.31 99 ALA A N 1
ATOM 745 C CA . ALA A 1 99 ? 5.559 -1.375 -8.517 1.00 98.31 99 ALA A CA 1
ATOM 746 C C . ALA A 1 99 ? 5.920 -2.409 -7.438 1.00 98.31 99 ALA A C 1
ATOM 748 O O . ALA A 1 99 ? 5.155 -2.624 -6.495 1.00 98.31 99 ALA A O 1
ATOM 749 N N . ARG A 1 100 ? 7.123 -2.992 -7.514 1.00 97.50 100 ARG A N 1
ATOM 750 C CA . ARG A 1 100 ? 7.619 -3.950 -6.515 1.00 97.50 100 ARG A CA 1
ATOM 751 C C . ARG A 1 100 ? 7.848 -3.304 -5.155 1.00 97.50 100 ARG A C 1
ATOM 753 O O . ARG A 1 100 ? 7.413 -3.848 -4.143 1.00 97.50 100 ARG A O 1
ATOM 760 N N . PHE A 1 101 ? 8.491 -2.137 -5.123 1.00 97.38 101 PHE A N 1
ATOM 761 C CA . PHE A 1 101 ? 8.700 -1.393 -3.883 1.00 97.38 101 PHE A CA 1
ATOM 762 C C . PHE A 1 101 ? 7.366 -1.056 -3.218 1.00 97.38 101 PHE A C 1
ATOM 764 O O . PHE A 1 101 ? 7.209 -1.246 -2.011 1.00 97.38 101 PHE A O 1
ATOM 771 N N . ALA A 1 102 ? 6.390 -0.605 -4.005 1.00 98.12 102 ALA A N 1
ATOM 772 C CA . ALA A 1 102 ? 5.073 -0.265 -3.503 1.00 98.12 102 ALA A CA 1
ATOM 773 C C . ALA A 1 102 ? 4.347 -1.492 -2.932 1.00 98.12 102 ALA A C 1
ATOM 775 O O . ALA A 1 102 ? 3.888 -1.442 -1.790 1.00 98.12 102 ALA A O 1
ATOM 776 N N . ALA A 1 103 ? 4.328 -2.615 -3.656 1.00 97.69 103 ALA A N 1
ATOM 777 C CA . ALA A 1 103 ? 3.721 -3.859 -3.183 1.00 97.69 103 ALA A CA 1
ATOM 778 C C . ALA A 1 103 ? 4.341 -4.359 -1.865 1.00 97.69 103 ALA A C 1
ATOM 780 O O . ALA A 1 103 ? 3.622 -4.796 -0.967 1.00 97.69 103 ALA A O 1
ATOM 781 N N . GLU A 1 104 ? 5.664 -4.250 -1.712 1.00 96.06 104 GLU A N 1
ATOM 782 C CA . GLU A 1 104 ? 6.373 -4.694 -0.507 1.00 96.06 104 GLU A CA 1
ATOM 783 C C . GLU A 1 104 ? 6.222 -3.735 0.683 1.00 96.06 104 GLU A C 1
ATOM 785 O O . GLU A 1 104 ? 6.210 -4.173 1.837 1.00 96.06 104 GLU A O 1
ATOM 790 N N . LYS A 1 105 ? 6.158 -2.420 0.438 1.00 96.19 105 LYS A N 1
ATOM 791 C CA . LYS A 1 105 ? 6.256 -1.402 1.498 1.00 96.19 105 LYS A CA 1
ATOM 792 C C . LYS A 1 105 ? 4.940 -0.734 1.864 1.00 96.19 105 LYS A C 1
ATOM 794 O O . LYS A 1 105 ? 4.868 -0.152 2.947 1.00 96.19 105 LYS A O 1
ATOM 799 N N . LEU A 1 106 ? 3.899 -0.834 1.037 1.00 96.44 106 LEU A N 1
ATOM 800 C CA . LEU A 1 106 ? 2.604 -0.206 1.308 1.00 96.44 106 LEU A CA 1
ATO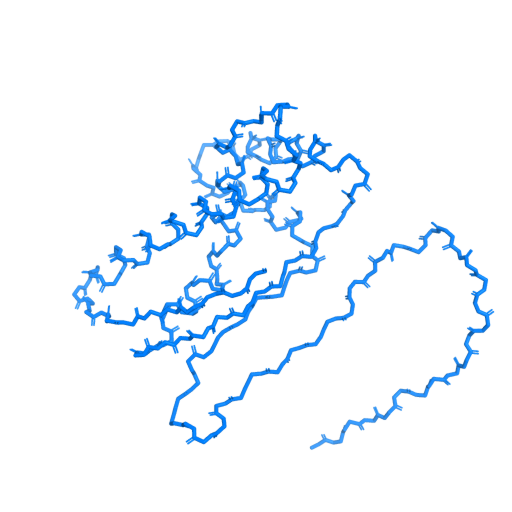M 801 C C . LEU A 1 106 ? 2.046 -0.520 2.711 1.00 96.44 106 LEU A C 1
ATOM 803 O O . LEU A 1 106 ? 1.662 0.430 3.395 1.00 96.44 106 LEU A O 1
ATOM 807 N N . PRO A 1 107 ? 2.072 -1.770 3.222 1.00 94.19 107 PRO A N 1
ATOM 808 C CA . PRO A 1 107 ? 1.564 -2.061 4.566 1.00 94.19 107 PRO A CA 1
ATOM 809 C C . PRO A 1 107 ? 2.295 -1.291 5.671 1.00 94.19 107 PRO A C 1
ATOM 811 O O . PRO A 1 107 ? 1.658 -0.754 6.573 1.00 94.19 107 PRO A O 1
ATOM 814 N N . TYR A 1 108 ? 3.622 -1.168 5.567 1.00 93.25 108 TYR A N 1
ATOM 815 C CA . TYR A 1 108 ? 4.430 -0.404 6.519 1.00 93.25 108 TYR A CA 1
ATOM 816 C C . TYR A 1 108 ? 4.035 1.079 6.529 1.00 93.25 108 TYR A C 1
ATOM 818 O O . TYR A 1 108 ? 3.845 1.663 7.598 1.00 93.25 108 TYR A O 1
ATOM 826 N N . PHE A 1 109 ? 3.864 1.686 5.351 1.00 95.19 109 PHE A N 1
ATOM 827 C CA . PHE A 1 109 ? 3.467 3.092 5.251 1.00 95.19 109 PHE A CA 1
ATOM 828 C C . PHE A 1 109 ? 2.037 3.332 5.742 1.00 95.19 109 PHE A C 1
ATOM 830 O O . PHE A 1 109 ? 1.790 4.351 6.385 1.00 95.19 109 PHE A O 1
ATOM 837 N N . ILE A 1 110 ? 1.121 2.380 5.532 1.00 94.56 110 ILE A N 1
ATOM 838 C CA . ILE A 1 110 ? -0.224 2.424 6.123 1.00 94.56 110 ILE A CA 1
ATOM 839 C C . ILE A 1 110 ? -0.136 2.381 7.652 1.00 94.56 110 ILE A C 1
ATOM 841 O O . ILE A 1 110 ? -0.768 3.210 8.307 1.00 94.56 110 ILE A O 1
ATOM 845 N N . THR A 1 111 ? 0.671 1.485 8.240 1.00 91.00 111 THR A N 1
ATOM 846 C CA . THR A 1 111 ? 0.872 1.445 9.701 1.00 91.00 111 THR A CA 1
ATOM 847 C C . THR A 1 111 ? 1.396 2.775 10.220 1.00 91.00 111 THR A C 1
ATOM 849 O O . THR A 1 111 ? 0.857 3.318 11.183 1.00 91.00 111 THR A O 1
ATOM 852 N N . LYS A 1 112 ? 2.432 3.320 9.577 1.00 91.25 112 LYS A N 1
ATOM 853 C CA . LYS A 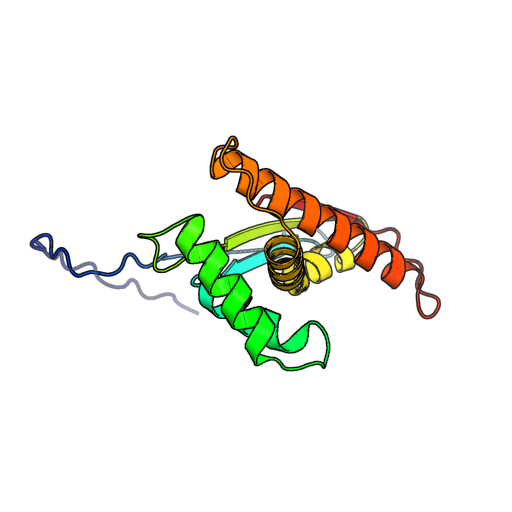1 112 ? 3.039 4.591 9.975 1.00 91.25 112 LYS A CA 1
ATOM 854 C C . LYS A 1 112 ? 2.021 5.733 9.915 1.00 91.25 112 LYS A C 1
ATOM 856 O O . LYS A 1 112 ? 1.868 6.463 10.893 1.00 91.25 112 LYS A O 1
ATOM 861 N N . ALA A 1 113 ? 1.280 5.846 8.811 1.00 92.88 113 ALA A N 1
ATOM 862 C CA . ALA A 1 113 ? 0.239 6.855 8.648 1.00 92.88 113 ALA A CA 1
ATOM 863 C C . ALA A 1 113 ? -0.857 6.710 9.712 1.00 92.88 113 ALA A C 1
ATOM 865 O O . ALA A 1 113 ? -1.227 7.699 10.337 1.00 92.88 113 ALA A O 1
ATOM 866 N N . LEU A 1 114 ? -1.322 5.487 9.982 1.00 91.00 114 LEU A N 1
ATOM 867 C CA . LEU A 1 114 ? -2.305 5.209 11.029 1.00 91.00 114 LEU A CA 1
ATOM 868 C C . LEU A 1 114 ? -1.794 5.633 12.415 1.00 91.00 114 LEU A C 1
ATOM 870 O O . LEU A 1 114 ? -2.515 6.302 13.155 1.00 91.00 114 LEU A O 1
ATOM 874 N N . CYS A 1 115 ? -0.551 5.295 12.771 1.00 88.12 115 CYS A N 1
ATOM 875 C CA . CYS A 1 115 ? 0.065 5.675 14.046 1.00 88.12 115 CYS A CA 1
ATOM 876 C C . CYS A 1 115 ? 0.145 7.195 14.224 1.00 88.12 115 CYS A C 1
ATOM 878 O O . CYS A 1 115 ? -0.159 7.694 15.307 1.00 88.12 115 CYS A O 1
ATOM 880 N N . SER A 1 116 ? 0.470 7.935 13.163 1.00 88.31 116 SER A N 1
ATOM 881 C CA . SER A 1 116 ? 0.584 9.398 13.195 1.00 88.31 116 SER A CA 1
ATOM 882 C C . SER A 1 116 ? -0.736 10.147 12.971 1.00 88.31 116 SER A C 1
ATOM 884 O O . SER A 1 116 ? -0.765 11.362 13.123 1.00 88.31 116 SER A O 1
ATOM 886 N N . PHE A 1 117 ? -1.822 9.465 12.594 1.00 89.56 117 PHE A N 1
ATOM 887 C CA . PHE A 1 117 ? -3.091 10.119 12.263 1.00 89.56 117 PHE A CA 1
ATOM 888 C C . PHE A 1 117 ? -3.912 10.486 13.503 1.00 89.56 117 PHE A C 1
ATOM 890 O O . PHE A 1 117 ? -4.316 9.604 14.263 1.00 89.56 117 PHE A O 1
ATOM 897 N N . ASP A 1 118 ? -4.231 11.763 13.682 1.00 89.19 118 ASP A N 1
ATOM 898 C CA . ASP A 1 118 ? -5.156 12.196 14.728 1.00 89.19 118 ASP A CA 1
ATOM 899 C C . ASP A 1 118 ? -6.604 11.953 14.294 1.00 89.19 118 ASP A C 1
ATOM 901 O O . ASP A 1 118 ? -7.052 12.435 13.252 1.00 89.19 118 ASP A O 1
ATOM 905 N N . LEU A 1 119 ? -7.339 11.177 15.093 1.00 85.62 119 LEU A N 1
ATOM 906 C CA . LEU A 1 119 ? -8.741 10.879 14.819 1.00 85.62 119 LEU A CA 1
ATOM 907 C C . LEU A 1 119 ? -9.580 12.149 14.981 1.00 85.62 119 LEU A C 1
ATOM 909 O O . LEU A 1 119 ? -9.582 12.770 16.043 1.00 85.62 119 LEU A O 1
ATOM 913 N N . ASP A 1 120 ? -10.319 12.498 13.930 1.00 87.69 120 ASP A N 1
ATOM 914 C CA . ASP A 1 120 ? -11.252 13.621 13.920 1.00 87.69 120 ASP A CA 1
ATOM 915 C C . ASP A 1 120 ? -12.692 13.083 14.002 1.00 87.69 120 ASP A C 1
ATOM 917 O O . ASP A 1 120 ? -13.180 12.509 13.023 1.00 87.69 120 ASP A O 1
ATOM 921 N N . PRO A 1 121 ? -13.398 13.278 15.134 1.00 83.00 121 PRO A N 1
ATOM 922 C CA . PRO A 1 121 ? -14.770 12.806 15.314 1.00 83.00 121 PRO A CA 1
ATOM 923 C C . PRO A 1 121 ? -15.775 13.384 14.308 1.00 83.00 121 PRO A C 1
ATOM 925 O O . PRO A 1 121 ? -16.882 12.864 14.186 1.00 83.00 121 PRO A O 1
ATOM 928 N N . LEU A 1 122 ? -15.428 14.474 13.613 1.00 89.25 122 LEU A N 1
ATOM 929 C CA . LEU A 1 122 ? -16.292 15.124 12.628 1.00 89.25 122 LEU A CA 1
ATOM 930 C C . LEU A 1 122 ? -16.182 14.499 11.230 1.00 89.25 122 LEU A C 1
ATOM 932 O O . LEU A 1 122 ? -17.004 14.794 10.357 1.00 89.25 122 LEU A O 1
ATOM 936 N N . LEU A 1 123 ? -15.180 13.648 10.987 1.00 89.50 123 LEU A N 1
ATOM 937 C CA . LEU A 1 123 ? -14.999 12.957 9.714 1.00 89.50 123 LEU A CA 1
ATOM 938 C C . LEU A 1 123 ? -15.671 11.586 9.731 1.00 89.50 123 LEU A C 1
ATOM 940 O O . LEU A 1 123 ? -15.665 10.867 10.725 1.00 89.50 123 LEU A O 1
ATOM 944 N N . SER A 1 124 ? -16.217 11.182 8.583 1.00 91.12 124 SER A N 1
ATOM 945 C CA . SER A 1 124 ? -16.638 9.795 8.403 1.00 91.12 124 SER A CA 1
ATOM 946 C C . SER A 1 124 ? -15.419 8.874 8.364 1.00 91.12 124 SER A C 1
ATOM 948 O O . SER A 1 124 ? -14.346 9.265 7.897 1.00 91.12 124 SER A O 1
ATOM 950 N N . VAL A 1 125 ? -15.606 7.619 8.776 1.00 88.12 125 VAL A N 1
ATOM 951 C CA . VAL A 1 125 ? -14.563 6.583 8.706 1.00 88.12 125 VAL A CA 1
ATOM 952 C C . VAL A 1 125 ? -13.971 6.478 7.299 1.00 88.12 125 VAL A C 1
ATOM 954 O O . VAL A 1 125 ? -12.755 6.433 7.156 1.00 88.12 125 VAL A O 1
ATOM 957 N N . GLY A 1 126 ? -14.804 6.554 6.255 1.00 89.69 126 GLY A N 1
ATOM 958 C CA . GLY A 1 126 ? -14.334 6.559 4.866 1.00 89.69 126 GLY A CA 1
ATOM 959 C C . GLY A 1 126 ? -13.356 7.700 4.560 1.00 89.69 126 GLY A C 1
ATOM 960 O O . GLY A 1 126 ? -12.292 7.451 4.008 1.00 89.69 126 GLY A O 1
ATOM 961 N N . LYS A 1 127 ? -13.657 8.933 4.992 1.00 93.00 127 LYS A N 1
ATOM 962 C CA . LYS A 1 127 ? -12.756 10.085 4.801 1.00 93.00 127 LYS A CA 1
ATOM 963 C C . LYS A 1 127 ? -11.487 9.988 5.646 1.00 93.00 127 LYS A C 1
ATOM 965 O O . LYS A 1 127 ? -10.435 10.459 5.222 1.00 93.00 127 LYS A O 1
ATOM 970 N N . MET A 1 128 ? -11.575 9.413 6.846 1.00 92.31 128 MET A N 1
ATOM 971 C CA . MET A 1 128 ? -10.390 9.149 7.666 1.00 92.31 128 MET A CA 1
ATOM 972 C C . MET A 1 128 ? -9.476 8.130 6.980 1.00 92.31 128 MET A C 1
ATOM 974 O O . MET A 1 128 ? -8.280 8.378 6.856 1.00 92.31 128 MET A O 1
ATOM 978 N N . MET A 1 129 ? -10.036 7.039 6.452 1.00 91.00 129 MET A N 1
ATOM 979 C CA . MET A 1 129 ? -9.278 6.027 5.713 1.00 91.00 129 MET A CA 1
ATOM 980 C C . MET A 1 129 ? -8.665 6.568 4.426 1.00 91.00 129 MET A C 1
ATOM 982 O O . MET A 1 129 ? -7.499 6.300 4.157 1.00 91.00 129 MET A O 1
ATOM 986 N N . GLU A 1 130 ? -9.409 7.376 3.671 1.00 93.56 130 GLU A N 1
ATOM 987 C CA . GLU A 1 130 ? -8.896 8.060 2.482 1.00 93.56 130 GLU A CA 1
ATOM 988 C C . GLU A 1 130 ? -7.655 8.897 2.822 1.00 93.56 130 GLU A C 1
ATOM 990 O O . GLU A 1 130 ? -6.631 8.790 2.151 1.00 93.56 130 GLU A O 1
ATOM 995 N N . LYS A 1 131 ? -7.700 9.667 3.917 1.00 94.75 131 LYS A N 1
ATOM 996 C CA . LYS A 1 131 ? -6.544 10.442 4.387 1.00 94.75 131 LYS A CA 1
ATOM 997 C C . LYS A 1 131 ? -5.379 9.558 4.830 1.00 94.75 131 LYS A C 1
ATOM 999 O O . LYS A 1 131 ? -4.237 9.884 4.523 1.00 94.75 131 LYS A O 1
ATOM 1004 N N . ILE A 1 132 ? -5.644 8.462 5.542 1.00 94.38 132 ILE A N 1
ATOM 1005 C CA . ILE A 1 132 ? -4.600 7.526 5.988 1.00 94.38 132 ILE A CA 1
ATOM 1006 C C . ILE A 1 132 ? -3.889 6.908 4.778 1.00 94.38 132 ILE A C 1
ATOM 1008 O O . ILE A 1 132 ? -2.662 6.938 4.719 1.00 94.38 132 ILE A O 1
ATOM 1012 N N . ILE A 1 133 ? -4.644 6.405 3.797 1.00 95.75 133 ILE A N 1
ATOM 1013 C CA . ILE A 1 133 ? -4.092 5.802 2.576 1.00 95.75 133 ILE A CA 1
ATOM 1014 C C . ILE A 1 133 ? -3.359 6.858 1.742 1.00 95.75 133 ILE A C 1
ATOM 1016 O O . ILE A 1 133 ? -2.243 6.611 1.298 1.00 95.75 133 ILE A O 1
ATOM 1020 N N . SER A 1 134 ? -3.930 8.053 1.582 1.00 96.62 134 SER A N 1
ATOM 1021 C CA . SER A 1 134 ? -3.294 9.162 0.861 1.00 96.62 134 SER A CA 1
ATOM 1022 C C . SER A 1 134 ? -1.950 9.552 1.487 1.00 96.62 134 SER A C 1
ATOM 1024 O O . SER A 1 134 ? -0.934 9.595 0.795 1.00 96.62 134 SER A O 1
ATOM 1026 N N . ASN A 1 135 ? -1.902 9.732 2.811 1.00 97.00 135 ASN 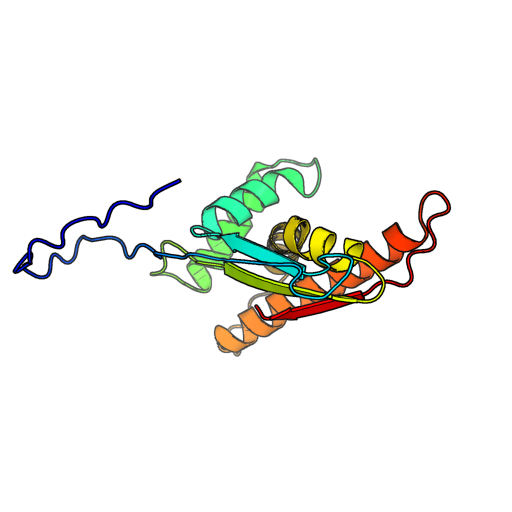A N 1
ATOM 1027 C CA . ASN A 1 135 ? -0.659 10.025 3.527 1.00 97.00 135 ASN A CA 1
ATOM 1028 C C . ASN A 1 135 ? 0.364 8.887 3.397 1.00 97.00 135 ASN A C 1
ATOM 1030 O O . ASN A 1 135 ? 1.551 9.153 3.213 1.00 97.00 135 ASN A O 1
ATOM 1034 N N . ALA A 1 136 ? -0.087 7.630 3.462 1.00 97.31 136 ALA A N 1
ATOM 1035 C CA . ALA A 1 136 ? 0.773 6.468 3.269 1.00 97.31 136 ALA A CA 1
ATOM 1036 C C . ALA A 1 136 ? 1.390 6.443 1.863 1.00 97.31 136 ALA A C 1
ATOM 1038 O O . ALA A 1 136 ? 2.593 6.236 1.738 1.00 97.31 136 ALA A O 1
ATOM 1039 N N . LEU A 1 137 ? 0.597 6.701 0.818 1.00 98.06 137 LEU A N 1
ATOM 1040 C CA . LEU A 1 137 ? 1.069 6.745 -0.568 1.00 98.06 137 LEU A CA 1
ATOM 1041 C C . LEU A 1 137 ? 2.045 7.902 -0.811 1.00 98.06 137 LEU A C 1
ATOM 1043 O O . LEU A 1 137 ? 3.056 7.706 -1.477 1.00 98.06 137 LEU A O 1
ATOM 1047 N N . ILE A 1 138 ? 1.798 9.076 -0.222 1.00 97.94 138 ILE A N 1
ATOM 1048 C CA . ILE A 1 138 ? 2.719 10.221 -0.300 1.00 97.94 138 ILE A CA 1
ATOM 1049 C C . ILE A 1 138 ? 4.072 9.887 0.346 1.00 97.94 138 ILE A C 1
ATOM 1051 O O . ILE A 1 138 ? 5.123 10.208 -0.208 1.00 97.94 138 ILE A O 1
ATOM 1055 N N . ASP A 1 139 ? 4.072 9.270 1.528 1.00 97.62 139 ASP A N 1
ATOM 1056 C CA . ASP A 1 139 ? 5.315 8.891 2.208 1.00 97.62 139 ASP A CA 1
ATOM 1057 C C . ASP A 1 139 ? 6.042 7.744 1.488 1.00 97.62 139 ASP A C 1
ATOM 1059 O O . ASP A 1 139 ? 7.275 7.738 1.433 1.00 97.62 139 ASP A O 1
ATOM 1063 N N . LEU A 1 140 ? 5.290 6.806 0.907 1.00 97.88 140 LEU A N 1
ATOM 1064 C CA . LEU A 1 140 ? 5.813 5.725 0.076 1.00 97.88 140 LEU A CA 1
ATOM 1065 C C . LEU A 1 140 ? 6.522 6.276 -1.162 1.00 97.88 140 LEU A C 1
ATOM 1067 O O . LEU A 1 140 ? 7.665 5.900 -1.417 1.00 97.88 140 LEU A O 1
ATOM 1071 N N . ASP A 1 141 ? 5.880 7.202 -1.875 1.00 97.88 141 ASP A N 1
ATOM 1072 C CA . ASP A 1 141 ? 6.427 7.861 -3.062 1.00 97.88 141 ASP A CA 1
ATOM 1073 C C . ASP A 1 141 ? 7.721 8.623 -2.741 1.00 97.88 141 ASP A C 1
ATOM 1075 O O . ASP A 1 141 ? 8.760 8.394 -3.363 1.00 97.88 141 ASP A O 1
ATOM 1079 N N . LYS A 1 142 ? 7.719 9.433 -1.674 1.00 96.94 142 LYS A N 1
ATOM 1080 C CA . LYS A 1 142 ? 8.932 10.120 -1.195 1.00 96.94 142 LYS A CA 1
ATOM 1081 C C . LYS A 1 142 ? 10.056 9.143 -0.866 1.00 96.94 142 LYS A C 1
ATOM 1083 O O . LYS A 1 142 ? 11.220 9.410 -1.172 1.00 96.94 142 LYS A O 1
ATOM 1088 N N . SER A 1 143 ? 9.729 8.027 -0.211 1.00 96.31 143 SER A N 1
ATOM 1089 C CA . SER A 1 143 ? 10.719 7.008 0.129 1.00 96.31 143 SER A CA 1
ATOM 1090 C C . SER A 1 143 ? 11.286 6.336 -1.116 1.00 96.31 143 SER A C 1
ATOM 1092 O O . SER A 1 143 ? 12.487 6.074 -1.150 1.00 96.31 143 SER A O 1
ATOM 1094 N N . PHE A 1 144 ? 10.454 6.063 -2.120 1.00 96.38 144 PHE A N 1
ATOM 1095 C CA . PHE A 1 144 ? 10.903 5.486 -3.379 1.00 96.38 144 PHE A CA 1
ATOM 1096 C C . PHE A 1 144 ? 11.795 6.462 -4.149 1.00 96.38 144 PHE A C 1
ATOM 1098 O O . PHE A 1 144 ? 12.907 6.093 -4.517 1.00 96.38 144 PHE A O 1
ATOM 1105 N N . CYS A 1 145 ? 11.384 7.727 -4.288 1.00 94.88 145 CYS A N 1
ATOM 1106 C CA . CYS A 1 145 ? 12.173 8.772 -4.946 1.00 94.88 145 CYS A CA 1
ATOM 1107 C C . CYS A 1 145 ? 13.567 8.934 -4.323 1.00 94.88 145 CYS A C 1
ATOM 1109 O O . CYS A 1 145 ? 14.547 9.124 -5.039 1.00 94.88 145 CYS A O 1
ATOM 1111 N N . ARG A 1 146 ? 13.686 8.818 -2.992 1.00 94.00 146 ARG A N 1
ATOM 1112 C CA . ARG A 1 146 ? 14.994 8.846 -2.319 1.00 94.00 146 ARG A CA 1
ATOM 1113 C C . ARG A 1 146 ? 15.866 7.660 -2.736 1.00 94.00 146 ARG A C 1
ATOM 1115 O O . ARG A 1 146 ? 17.025 7.840 -3.085 1.00 94.00 146 ARG A O 1
ATOM 1122 N N . ILE A 1 147 ? 15.292 6.461 -2.735 1.00 92.38 147 ILE A N 1
ATOM 1123 C CA . ILE A 1 147 ? 15.986 5.219 -3.090 1.00 92.38 147 ILE A CA 1
ATOM 1124 C C . ILE A 1 147 ? 16.376 5.193 -4.578 1.00 92.38 147 ILE A C 1
ATOM 1126 O O . ILE A 1 147 ? 17.395 4.599 -4.925 1.00 92.38 147 ILE A O 1
ATOM 1130 N N . CYS A 1 148 ? 15.614 5.859 -5.450 1.00 89.69 148 CYS A N 1
ATOM 1131 C CA . CYS A 1 148 ? 15.896 5.937 -6.887 1.00 89.69 148 CYS A CA 1
ATOM 1132 C C . CYS A 1 148 ? 17.232 6.603 -7.220 1.00 89.69 148 CYS A C 1
ATOM 1134 O O . CYS A 1 148 ? 17.769 6.321 -8.285 1.00 89.69 148 CYS A O 1
ATOM 1136 N N . VAL A 1 149 ? 17.759 7.443 -6.321 1.00 89.56 149 VAL A N 1
ATOM 1137 C CA . VAL A 1 149 ? 19.028 8.174 -6.496 1.00 89.56 149 VAL A CA 1
ATOM 1138 C C . VAL A 1 149 ? 20.130 7.725 -5.525 1.00 89.56 149 VAL A C 1
ATOM 1140 O O . VAL A 1 149 ? 21.270 8.184 -5.604 1.00 89.56 149 VAL A O 1
ATOM 1143 N N . GLU A 1 150 ? 19.810 6.839 -4.577 1.00 90.06 150 GLU A N 1
ATOM 1144 C CA . GLU A 1 150 ? 20.776 6.275 -3.629 1.00 90.06 150 GLU A CA 1
ATOM 1145 C C . GLU A 1 150 ? 21.748 5.319 -4.343 1.00 90.06 150 GLU A C 1
ATOM 1147 O O . GLU A 1 150 ? 21.383 4.616 -5.285 1.00 90.06 150 GLU A O 1
ATOM 1152 N N . ASP A 1 151 ? 22.995 5.250 -3.872 1.00 85.06 151 ASP A N 1
ATOM 1153 C CA . ASP A 1 151 ? 24.031 4.326 -4.372 1.00 85.06 151 ASP A CA 1
ATOM 1154 C C . ASP A 1 151 ? 24.327 4.434 -5.882 1.00 85.06 151 ASP A C 1
ATOM 1156 O O . ASP A 1 151 ? 24.756 3.469 -6.514 1.00 85.06 151 ASP A O 1
ATOM 1160 N N . GLY A 1 152 ? 24.102 5.613 -6.473 1.00 82.19 152 GLY A N 1
ATOM 1161 C CA . GLY A 1 152 ? 24.314 5.850 -7.904 1.00 82.19 152 GLY A CA 1
ATOM 1162 C C . GLY A 1 152 ? 23.242 5.230 -8.801 1.00 82.19 152 GLY A C 1
ATOM 1163 O O . GLY A 1 152 ? 23.475 5.068 -9.999 1.00 82.19 152 GLY A O 1
ATOM 1164 N N . ARG A 1 153 ? 22.086 4.862 -8.235 1.00 85.81 153 ARG A N 1
ATOM 1165 C CA . ARG A 1 153 ? 20.898 4.504 -9.011 1.00 85.81 153 ARG A CA 1
ATOM 1166 C C . ARG A 1 153 ? 20.383 5.721 -9.780 1.00 85.81 153 ARG A C 1
ATOM 1168 O O . ARG A 1 153 ? 20.554 6.858 -9.352 1.00 85.81 153 ARG A O 1
ATOM 1175 N N . ASP A 1 154 ? 19.770 5.434 -10.921 1.00 87.81 154 ASP A N 1
ATOM 1176 C CA . ASP A 1 154 ? 19.121 6.413 -11.790 1.00 87.81 154 ASP A CA 1
ATOM 1177 C C . ASP A 1 154 ? 17.861 5.766 -12.374 1.00 87.81 154 ASP A C 1
ATOM 1179 O O . ASP A 1 154 ? 17.780 5.398 -13.546 1.00 87.81 154 ASP A O 1
AT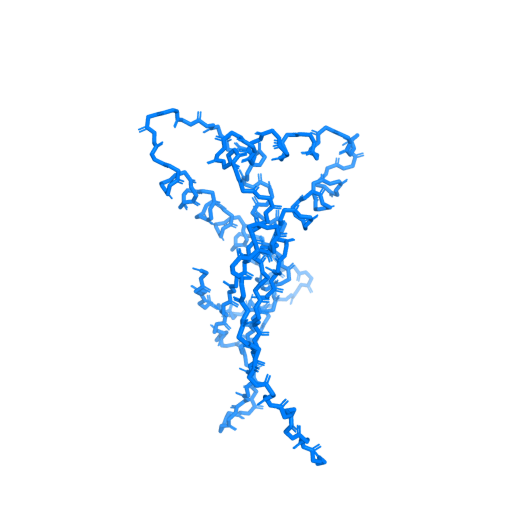OM 1183 N N . TRP A 1 155 ? 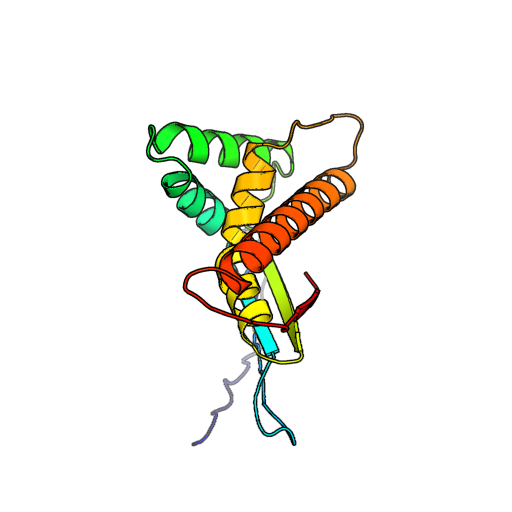16.929 5.427 -11.481 1.00 91.75 155 TRP A N 1
ATOM 1184 C CA . TRP A 1 155 ? 15.663 4.820 -11.878 1.00 91.75 155 TRP A CA 1
ATOM 1185 C C . TRP A 1 155 ? 14.658 5.915 -12.226 1.00 91.75 155 TRP A C 1
ATOM 1187 O O . TRP A 1 155 ? 14.205 6.645 -11.351 1.00 91.75 155 TRP A O 1
ATOM 1197 N N . GLU A 1 156 ? 14.264 5.973 -13.496 1.00 92.25 156 GLU A N 1
ATOM 1198 C CA . GLU A 1 156 ? 13.206 6.865 -13.996 1.00 92.25 156 GLU A CA 1
ATOM 1199 C C . GLU A 1 156 ? 11.818 6.191 -14.004 1.00 92.25 156 GLU A C 1
ATOM 1201 O O . GLU A 1 156 ? 10.873 6.682 -14.621 1.00 92.25 156 GLU A O 1
ATOM 1206 N N . CYS A 1 157 ? 11.689 5.033 -13.349 1.00 95.25 157 CYS A N 1
ATOM 1207 C CA . CYS A 1 157 ? 10.457 4.251 -13.332 1.00 95.25 157 CYS A CA 1
ATOM 1208 C C . CYS A 1 157 ? 9.412 4.802 -12.357 1.00 95.25 157 CYS A C 1
ATOM 1210 O O . CYS A 1 157 ? 9.743 5.355 -11.308 1.00 95.25 157 CYS A O 1
ATOM 1212 N N . GLY A 1 158 ? 8.143 4.541 -12.660 1.00 97.06 158 GLY A N 1
ATOM 1213 C CA . GLY A 1 158 ? 7.005 4.834 -11.794 1.00 97.06 158 GLY A CA 1
ATOM 1214 C C . GLY A 1 158 ? 6.013 3.677 -11.767 1.00 97.06 158 GLY A C 1
ATOM 1215 O O . GLY A 1 158 ? 6.202 2.661 -12.433 1.00 97.06 158 GLY A O 1
ATOM 1216 N N . ALA A 1 159 ? 4.951 3.811 -10.975 1.00 98.12 159 ALA A N 1
ATOM 1217 C CA . ALA A 1 159 ? 3.844 2.861 -10.985 1.00 98.12 159 ALA A CA 1
ATOM 1218 C C . ALA A 1 159 ? 2.516 3.561 -10.698 1.00 98.12 159 ALA A C 1
ATOM 1220 O O . ALA A 1 159 ? 2.462 4.493 -9.893 1.00 98.12 159 ALA A O 1
ATOM 1221 N N . THR A 1 160 ? 1.439 3.102 -11.332 1.00 98.19 160 THR A N 1
ATOM 1222 C CA . THR A 1 160 ? 0.090 3.406 -10.839 1.00 98.19 160 THR A CA 1
ATOM 1223 C C . THR A 1 160 ? -0.251 2.478 -9.678 1.00 98.19 160 THR A C 1
ATOM 1225 O O . THR A 1 160 ? 0.406 1.457 -9.474 1.00 98.19 160 THR A O 1
ATOM 1228 N N . VAL A 1 161 ? -1.273 2.830 -8.900 1.00 97.81 161 VAL A N 1
ATOM 1229 C CA . VAL A 1 161 ? -1.799 1.957 -7.855 1.00 97.81 161 VAL A CA 1
ATOM 1230 C C . VAL A 1 161 ? -3.319 2.038 -7.810 1.00 97.81 161 VAL A C 1
ATOM 1232 O O . VAL A 1 161 ? -3.897 3.126 -7.805 1.00 97.81 161 VAL A O 1
ATOM 1235 N N . LEU A 1 162 ? -3.956 0.874 -7.744 1.00 97.06 162 LEU A N 1
ATOM 1236 C CA . LEU A 1 162 ? -5.347 0.707 -7.345 1.00 97.06 162 LEU A CA 1
ATOM 1237 C C . LEU A 1 162 ? -5.357 -0.065 -6.026 1.00 97.06 162 LEU A C 1
ATOM 1239 O O . LEU A 1 162 ? -4.798 -1.158 -5.978 1.00 97.06 162 LEU A O 1
ATOM 1243 N N . VAL A 1 163 ? -5.962 0.513 -4.986 1.00 92.06 163 VAL A N 1
ATOM 1244 C CA . VAL A 1 163 ? -6.118 -0.069 -3.638 1.00 92.06 163 VAL A CA 1
ATOM 1245 C C . VAL A 1 163 ? -7.598 -0.206 -3.316 1.00 92.06 163 VAL A C 1
ATOM 1247 O O . VAL A 1 163 ? -8.330 0.768 -3.606 1.00 92.06 163 VAL A O 1
#

Organism: NCBI:txid49252

Radius of gyration: 19.28 Å; chains: 1; bounding box: 52×47×48 Å

Foldseek 3Di:
DDDDDDDDDDDPDDPDVPDDDFDDDDDDFDCPPHPDGLKDKAKDRALLVLLLVLQLPDPPPDSVVLSVLSVVLCCVLPVPDPGDIDIKMKAKDQHNLANVLCRVCLSNLLSVLSSPDDDDPVDRSVVSSVSSSVSSVVVSVVVVVVVCPPPNHPRPMHIDMDD